Protein AF-A0A937YL19-F1 (afdb_monomer_lite)

pLDDT: mean 86.74, std 13.39, range [46.69, 95.38]

Radius of gyration: 12.89 Å; chains: 1; bounding box: 42×16×23 Å

Sequence (41 aa):
MGTHSTRYPAEVRERAVRLVLDHQGDYGSQWEAISSIAGKI

Foldseek 3Di:
DDPPPPDDPPVVVVVLVVQLVVCQVVDPHSVVSSVVSVVVD

Secondary structure (DSSP, 8-state):
------PPPHHHHHHHHHHHHHHTTSSSSHHHHHHHHHTT-

Structure (mmCIF, N/CA/C/O backbone):
data_AF-A0A937YL19-F1
#
_entry.id   AF-A0A937YL19-F1
#
loop_
_atom_site.group_PDB
_atom_site.id
_atom_site.type_symbol
_atom_site.label_atom_id
_atom_site.label_alt_id
_atom_site.label_comp_id
_atom_site.label_asym_id
_atom_site.label_entity_id
_atom_site.label_seq_id
_atom_site.pdbx_PDB_ins_code
_atom_site.Cartn_x
_atom_site.Cartn_y
_atom_site.Cartn_z
_atom_site.occupancy
_atom_site.B_iso_or_equiv
_atom_site.auth_seq_id
_atom_site.auth_comp_id
_atom_site.auth_asym_id
_atom_site.auth_atom_id
_atom_site.pdbx_PDB_model_num
ATOM 1 N N . MET A 1 1 ? 32.330 -6.298 -12.903 1.00 46.69 1 MET A N 1
ATOM 2 C CA . MET A 1 1 ? 31.377 -6.923 -11.962 1.00 46.69 1 MET A CA 1
ATOM 3 C C . MET A 1 1 ? 30.143 -6.033 -11.884 1.00 46.69 1 MET A C 1
ATOM 5 O O . MET A 1 1 ? 30.199 -5.003 -11.228 1.00 46.69 1 MET A O 1
ATOM 9 N N . GLY A 1 2 ? 29.082 -6.333 -12.635 1.00 50.78 2 GLY A N 1
ATOM 10 C CA . GLY A 1 2 ? 27.836 -5.564 -12.553 1.00 50.78 2 GLY A CA 1
ATOM 11 C C . GLY A 1 2 ? 27.043 -6.026 -11.337 1.00 50.78 2 GLY A C 1
ATOM 12 O O . GLY A 1 2 ? 26.674 -7.195 -11.261 1.00 50.78 2 GLY A O 1
ATOM 13 N N . THR A 1 3 ? 26.815 -5.148 -10.365 1.00 50.81 3 THR A N 1
ATOM 14 C CA . THR A 1 3 ? 25.905 -5.424 -9.255 1.00 50.81 3 THR A CA 1
ATOM 15 C C . THR A 1 3 ? 24.491 -5.460 -9.822 1.00 50.81 3 THR A C 1
ATOM 17 O O . THR A 1 3 ? 23.891 -4.422 -10.090 1.00 50.81 3 THR A O 1
ATOM 20 N N . HIS A 1 4 ? 23.967 -6.662 -10.069 1.00 59.78 4 HIS A N 1
ATOM 21 C CA . HIS A 1 4 ? 22.565 -6.847 -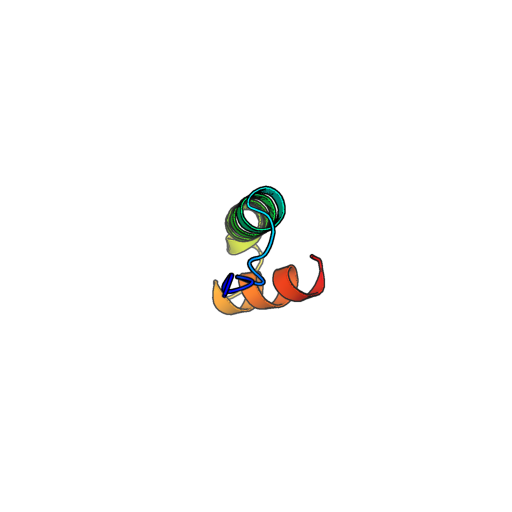10.431 1.00 59.78 4 HIS A CA 1
ATOM 22 C C . HIS A 1 4 ? 21.708 -6.327 -9.275 1.00 59.78 4 HIS A C 1
ATOM 24 O O . HIS A 1 4 ? 21.436 -7.028 -8.306 1.00 59.78 4 HIS A O 1
ATOM 30 N N . SER A 1 5 ? 21.322 -5.055 -9.350 1.00 62.00 5 SER A N 1
ATOM 31 C CA . SER A 1 5 ? 20.317 -4.494 -8.469 1.00 62.00 5 SER A CA 1
ATOM 32 C C . SER A 1 5 ? 19.000 -5.132 -8.893 1.00 62.00 5 SER A C 1
ATOM 34 O O . SER A 1 5 ? 18.385 -4.697 -9.863 1.00 62.00 5 SER A O 1
ATOM 36 N N . THR A 1 6 ? 18.590 -6.201 -8.207 1.00 66.44 6 THR A N 1
ATOM 37 C CA . THR A 1 6 ? 17.254 -6.813 -8.302 1.00 66.44 6 THR A CA 1
ATOM 38 C C . THR A 1 6 ? 16.216 -5.859 -7.713 1.00 66.44 6 THR A C 1
ATOM 40 O O . THR A 1 6 ? 15.545 -6.147 -6.725 1.00 66.44 6 THR A O 1
ATOM 43 N N . ARG A 1 7 ? 16.144 -4.649 -8.268 1.00 78.25 7 ARG A N 1
ATOM 44 C CA . ARG A 1 7 ? 15.122 -3.664 -7.950 1.00 78.25 7 ARG A CA 1
ATOM 45 C C . ARG A 1 7 ? 13.888 -4.001 -8.759 1.00 78.25 7 ARG A C 1
ATOM 47 O O . ARG A 1 7 ? 13.977 -4.276 -9.953 1.00 78.25 7 ARG A O 1
ATOM 54 N N . TYR A 1 8 ? 12.740 -3.915 -8.100 1.00 84.94 8 TYR A N 1
ATOM 55 C CA . TYR A 1 8 ? 11.467 -3.887 -8.796 1.00 84.94 8 TYR A CA 1
ATOM 56 C C . TYR A 1 8 ? 11.480 -2.777 -9.859 1.00 84.94 8 TYR A C 1
ATOM 58 O O . TYR A 1 8 ? 12.027 -1.695 -9.589 1.00 84.94 8 TYR A O 1
ATOM 66 N N . PRO A 1 9 ? 10.883 -3.019 -11.041 1.00 90.25 9 PRO A N 1
ATOM 67 C CA . PRO A 1 9 ? 10.714 -1.988 -12.055 1.00 90.25 9 PRO A CA 1
ATOM 68 C C . PRO A 1 9 ? 10.071 -0.731 -11.459 1.00 90.25 9 PRO A C 1
ATOM 70 O O . PRO A 1 9 ? 9.240 -0.821 -10.551 1.00 90.25 9 PRO A O 1
ATOM 73 N N . ALA A 1 10 ? 10.447 0.446 -11.965 1.00 90.19 10 ALA A N 1
ATOM 74 C CA . ALA A 1 10 ? 9.899 1.718 -11.486 1.00 90.19 10 ALA A CA 1
ATOM 75 C C . ALA A 1 10 ? 8.364 1.735 -11.560 1.00 90.19 10 ALA A C 1
ATOM 77 O O . ALA A 1 10 ? 7.712 2.103 -10.589 1.00 90.19 10 ALA A O 1
ATOM 78 N N . GLU A 1 11 ? 7.803 1.201 -12.646 1.00 91.69 11 GLU A N 1
ATOM 79 C CA . GLU A 1 11 ? 6.360 1.054 -12.843 1.00 91.69 11 GLU A CA 1
ATOM 80 C C . GLU A 1 11 ? 5.684 0.256 -11.717 1.00 91.69 11 GLU A C 1
ATOM 82 O O . GLU A 1 11 ? 4.656 0.675 -11.189 1.00 91.69 11 GLU A O 1
ATOM 87 N N . VAL A 1 12 ? 6.283 -0.865 -11.298 1.00 92.12 12 VAL A N 1
ATOM 88 C CA . VAL A 1 12 ? 5.745 -1.706 -10.216 1.00 92.12 12 VAL A CA 1
ATOM 89 C C . VAL A 1 12 ? 5.731 -0.932 -8.901 1.00 92.12 12 VAL A C 1
ATOM 91 O O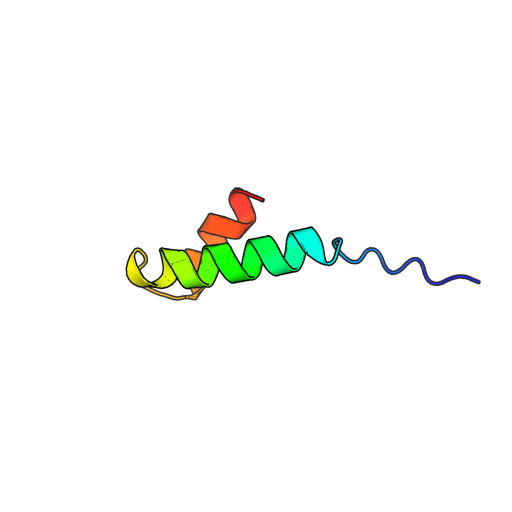 . VAL A 1 12 ? 4.738 -0.950 -8.176 1.00 92.12 12 VAL A O 1
ATOM 94 N N . ARG A 1 13 ? 6.806 -0.192 -8.608 1.00 91.12 13 ARG A N 1
ATOM 95 C CA . ARG A 1 13 ? 6.898 0.640 -7.401 1.00 91.12 13 ARG A CA 1
ATOM 96 C C . ARG A 1 13 ? 5.885 1.780 -7.413 1.00 91.12 13 ARG A C 1
ATOM 98 O O . ARG A 1 13 ? 5.219 2.010 -6.411 1.00 91.12 13 ARG A O 1
ATOM 105 N N . GLU A 1 14 ? 5.76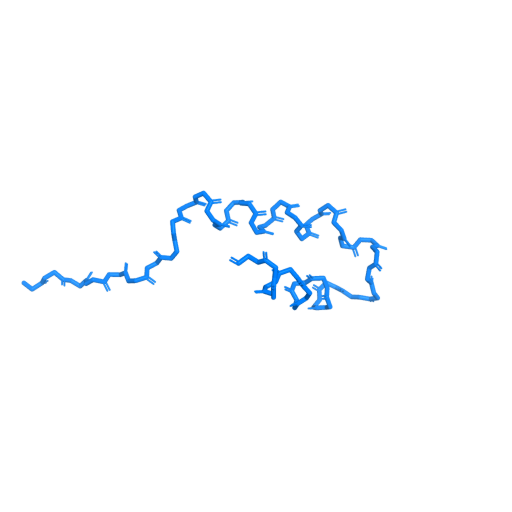6 2.490 -8.528 1.00 94.06 14 GLU A N 1
ATOM 106 C CA . GLU A 1 14 ? 4.826 3.603 -8.676 1.00 94.06 14 GLU A CA 1
ATOM 107 C C . GLU A 1 14 ? 3.376 3.130 -8.578 1.00 94.06 14 GLU A C 1
ATOM 109 O O . GLU A 1 14 ? 2.562 3.767 -7.907 1.00 94.06 14 GLU A O 1
ATOM 114 N N . ARG A 1 15 ? 3.062 1.980 -9.185 1.00 95.00 15 ARG A N 1
ATOM 115 C CA . ARG A 1 15 ? 1.755 1.336 -9.063 1.00 95.00 15 ARG A CA 1
ATOM 116 C C . ARG A 1 15 ? 1.468 0.925 -7.620 1.00 95.00 15 ARG A C 1
ATOM 118 O O . ARG A 1 15 ? 0.372 1.198 -7.140 1.00 95.00 15 ARG A O 1
ATOM 125 N N . ALA A 1 16 ? 2.438 0.332 -6.923 1.00 94.38 16 ALA A N 1
ATOM 126 C CA . ALA A 1 16 ? 2.295 -0.043 -5.518 1.00 94.38 16 ALA A CA 1
ATOM 127 C C . ALA A 1 16 ? 2.016 1.167 -4.623 1.00 94.38 16 ALA A C 1
ATOM 129 O O . ALA A 1 16 ? 1.058 1.155 -3.855 1.00 94.38 16 ALA A O 1
ATOM 130 N N . VAL A 1 17 ? 2.795 2.241 -4.775 1.00 94.12 17 VAL A N 1
ATOM 131 C CA . VAL A 1 17 ? 2.602 3.480 -4.008 1.00 94.12 17 VAL A CA 1
ATOM 132 C C . VAL A 1 17 ? 1.232 4.092 -4.291 1.00 94.12 17 VAL A C 1
ATOM 134 O O . VAL A 1 17 ? 0.530 4.468 -3.356 1.00 94.12 17 VAL A O 1
ATOM 137 N N . ARG A 1 18 ? 0.815 4.152 -5.561 1.00 95.38 18 ARG A N 1
ATOM 138 C CA . ARG A 1 18 ? -0.495 4.696 -5.935 1.00 95.38 18 ARG A CA 1
ATOM 139 C C . ARG A 1 18 ? -1.637 3.904 -5.312 1.00 95.38 18 ARG A C 1
ATOM 141 O O . ARG A 1 18 ? -2.531 4.509 -4.738 1.00 95.38 18 ARG A O 1
ATOM 148 N N . LEU A 1 19 ? -1.579 2.575 -5.381 1.00 94.75 19 LEU A N 1
ATOM 149 C CA . LEU A 1 19 ? -2.607 1.714 -4.798 1.00 94.75 19 LEU A CA 1
ATOM 150 C C . LEU A 1 19 ? -2.705 1.892 -3.279 1.00 94.75 19 LEU A C 1
ATOM 152 O O . LEU A 1 19 ? -3.816 1.922 -2.754 1.00 94.75 19 LEU A O 1
ATOM 156 N N . VAL A 1 20 ? -1.571 2.044 -2.582 1.00 94.62 20 VAL A N 1
ATOM 157 C CA . VAL A 1 20 ? -1.555 2.258 -1.124 1.00 94.62 20 VAL A CA 1
ATOM 158 C C . VAL A 1 20 ? -2.221 3.575 -0.770 1.00 94.62 20 VAL A C 1
ATOM 160 O O . VAL A 1 20 ? -3.054 3.602 0.126 1.00 94.62 20 VAL A O 1
ATOM 163 N N . LEU A 1 21 ? -1.892 4.650 -1.485 1.00 94.62 21 LEU A N 1
ATOM 164 C CA . LEU A 1 21 ? -2.476 5.966 -1.231 1.00 94.62 21 LEU A CA 1
ATOM 165 C C . LEU A 1 21 ? -3.978 6.009 -1.516 1.00 94.62 21 LEU A C 1
ATOM 167 O O . LEU A 1 21 ? -4.701 6.691 -0.795 1.00 94.62 21 LEU A O 1
ATOM 171 N N . ASP A 1 22 ? -4.424 5.280 -2.536 1.00 94.75 22 ASP A N 1
ATOM 172 C CA . ASP A 1 22 ? -5.827 5.209 -2.943 1.00 94.75 22 ASP A CA 1
ATOM 173 C C . ASP A 1 22 ? -6.682 4.461 -1.907 1.00 94.75 22 ASP A C 1
ATOM 175 O O . ASP A 1 22 ? -7.758 4.922 -1.546 1.00 94.75 22 ASP A O 1
ATOM 179 N N . HIS A 1 23 ? -6.161 3.364 -1.344 1.00 91.69 23 HIS A N 1
ATOM 180 C CA . HIS A 1 23 ? -6.913 2.519 -0.407 1.00 91.69 23 HIS A CA 1
ATOM 181 C C . HIS A 1 23 ? -6.553 2.753 1.0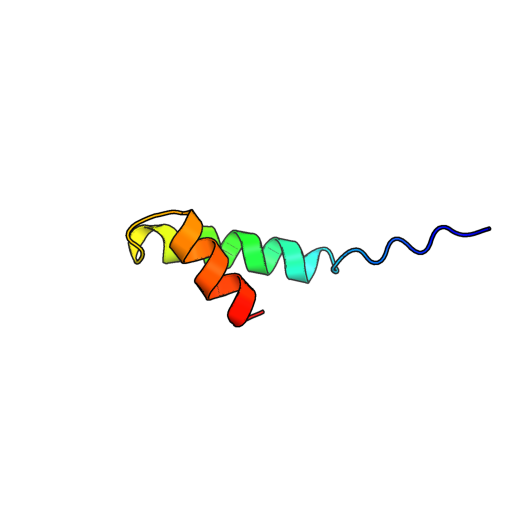67 1.00 91.69 23 HIS A C 1
ATOM 183 O O . HIS A 1 23 ? -7.062 2.049 1.931 1.00 91.69 23 HIS A O 1
ATOM 189 N N . GLN A 1 24 ? -5.675 3.705 1.410 1.00 90.56 24 GLN A N 1
ATOM 190 C CA . GLN A 1 24 ? -5.237 3.898 2.805 1.00 90.56 24 GLN A CA 1
ATOM 191 C C . GLN A 1 24 ? -6.387 4.218 3.774 1.00 90.56 24 GLN A C 1
ATOM 193 O O . GLN A 1 24 ? -6.246 3.962 4.965 1.00 90.56 24 GLN A O 1
ATOM 198 N N . GLY A 1 25 ? -7.496 4.781 3.277 1.00 92.38 25 GLY A N 1
ATOM 199 C CA . GLY A 1 25 ? -8.692 5.081 4.071 1.00 92.38 25 GLY A CA 1
ATOM 200 C C . GLY A 1 25 ? -9.589 3.868 4.340 1.00 92.38 25 GLY A C 1
ATOM 201 O O . GLY A 1 25 ? -10.427 3.932 5.234 1.00 92.38 25 GLY A O 1
ATOM 202 N N . ASP A 1 26 ? -9.389 2.769 3.607 1.00 93.62 26 ASP A N 1
ATOM 203 C CA . ASP A 1 26 ? -10.179 1.538 3.733 1.00 93.62 26 ASP A CA 1
ATOM 204 C C . ASP A 1 26 ? -9.620 0.583 4.801 1.00 93.62 26 ASP A C 1
ATOM 206 O O . ASP A 1 26 ? -10.271 -0.398 5.164 1.00 93.62 26 ASP A O 1
ATOM 210 N N . TYR A 1 27 ? -8.410 0.849 5.304 1.00 93.44 27 TYR A N 1
ATOM 211 C CA . TYR A 1 27 ? -7.737 0.035 6.317 1.00 93.44 27 TYR A CA 1
ATOM 212 C C . TYR A 1 27 ? -7.572 0.809 7.628 1.00 93.44 27 TYR A C 1
ATOM 214 O O . TYR A 1 27 ? -7.475 2.035 7.641 1.00 93.44 27 TYR A O 1
ATOM 222 N N . GLY A 1 28 ? -7.485 0.087 8.749 1.00 91.88 28 GLY A N 1
ATOM 223 C CA . GLY A 1 28 ? -7.311 0.677 10.079 1.00 91.88 28 GLY A CA 1
ATOM 224 C C . GLY A 1 28 ? -5.928 1.296 10.298 1.00 91.88 28 GLY A C 1
ATOM 225 O O . GLY A 1 28 ? -5.720 2.031 11.263 1.00 91.88 28 GLY A O 1
ATOM 226 N N . SER A 1 29 ? -4.971 1.024 9.407 1.00 93.56 29 SER A N 1
ATOM 227 C CA . SER A 1 29 ? -3.648 1.645 9.406 1.00 93.56 29 SER A CA 1
ATOM 228 C C . SER A 1 29 ? -2.985 1.612 8.026 1.00 93.56 29 SER A C 1
ATOM 230 O O . SER A 1 29 ? -3.278 0.760 7.185 1.00 93.56 29 SER A O 1
ATOM 232 N N . GLN A 1 30 ? -1.989 2.480 7.817 1.00 91.56 30 GLN A N 1
ATOM 233 C CA . GLN A 1 30 ? -1.144 2.424 6.616 1.00 91.56 30 GLN A CA 1
ATOM 234 C C . GLN A 1 30 ? -0.399 1.089 6.485 1.00 91.56 30 GLN A C 1
ATOM 236 O O . GLN A 1 30 ? -0.192 0.608 5.374 1.00 91.56 30 GLN A O 1
ATOM 241 N N . TRP A 1 31 ? -0.017 0.465 7.602 1.00 93.44 31 TRP A N 1
ATOM 242 C CA . TRP A 1 31 ? 0.648 -0.838 7.588 1.00 93.44 31 TRP A CA 1
ATOM 243 C C . TRP A 1 31 ? -0.252 -1.948 7.030 1.00 93.44 31 TRP A C 1
ATOM 245 O O . TRP A 1 31 ? 0.202 -2.778 6.239 1.00 93.44 31 TRP A O 1
ATOM 255 N N . GLU A 1 32 ? -1.536 -1.939 7.393 1.00 94.31 32 GLU 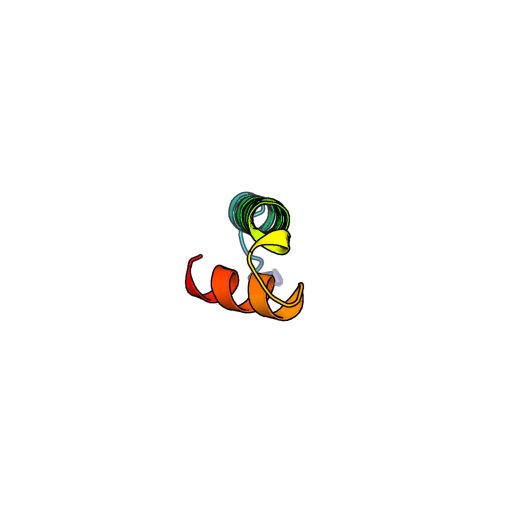A N 1
ATOM 256 C CA . GLU A 1 32 ? -2.530 -2.866 6.843 1.00 94.31 32 GLU A CA 1
ATOM 257 C C . GLU A 1 32 ? -2.744 -2.646 5.343 1.00 94.31 32 GLU A C 1
ATOM 259 O O . GLU A 1 32 ? -2.739 -3.615 4.580 1.00 94.31 32 GLU A O 1
ATOM 264 N N . ALA A 1 33 ? -2.838 -1.386 4.902 1.00 94.44 33 ALA A N 1
ATOM 265 C CA . ALA A 1 33 ? -2.955 -1.051 3.484 1.00 94.44 33 ALA A CA 1
ATOM 266 C C . ALA A 1 33 ? -1.751 -1.562 2.675 1.00 94.44 33 ALA A C 1
ATOM 268 O O . ALA A 1 33 ? -1.916 -2.231 1.652 1.00 94.44 33 ALA A O 1
ATOM 269 N N . ILE A 1 34 ? -0.534 -1.310 3.169 1.00 94.06 34 ILE A N 1
ATOM 270 C CA . ILE A 1 34 ? 0.714 -1.765 2.541 1.00 94.06 34 ILE A CA 1
ATOM 271 C C . ILE A 1 34 ? 0.762 -3.293 2.471 1.00 94.06 34 ILE A C 1
ATOM 273 O O . ILE A 1 34 ? 1.039 -3.841 1.406 1.00 94.06 34 ILE A O 1
ATOM 277 N N . SER A 1 35 ? 0.460 -3.985 3.570 1.00 94.69 35 SER A N 1
ATOM 278 C CA . SER A 1 35 ? 0.510 -5.452 3.632 1.00 94.69 35 SER A CA 1
ATOM 279 C C . SER A 1 35 ? -0.515 -6.101 2.699 1.00 94.69 35 SER A C 1
ATOM 281 O O . SER A 1 35 ? -0.199 -7.060 1.997 1.00 94.69 35 SER A O 1
ATOM 283 N N . SER A 1 36 ? -1.730 -5.548 2.637 1.00 93.81 36 SER A N 1
ATOM 284 C CA . SER A 1 36 ? -2.780 -6.025 1.733 1.00 93.81 36 SER A CA 1
ATOM 285 C C . SER A 1 36 ? -2.402 -5.849 0.261 1.00 93.81 36 SER A C 1
ATOM 287 O O . SER A 1 36 ? -2.683 -6.719 -0.562 1.00 93.81 36 SER A O 1
ATOM 289 N N . ILE A 1 37 ? -1.757 -4.733 -0.087 1.00 93.06 37 ILE A N 1
ATOM 290 C CA . ILE A 1 37 ? -1.364 -4.428 -1.468 1.00 93.06 37 ILE A CA 1
ATOM 291 C C . ILE A 1 37 ? -0.111 -5.192 -1.883 1.00 93.06 37 ILE A C 1
ATOM 293 O O . ILE A 1 37 ? -0.041 -5.645 -3.022 1.00 93.06 37 ILE A O 1
ATOM 297 N N . ALA A 1 38 ? 0.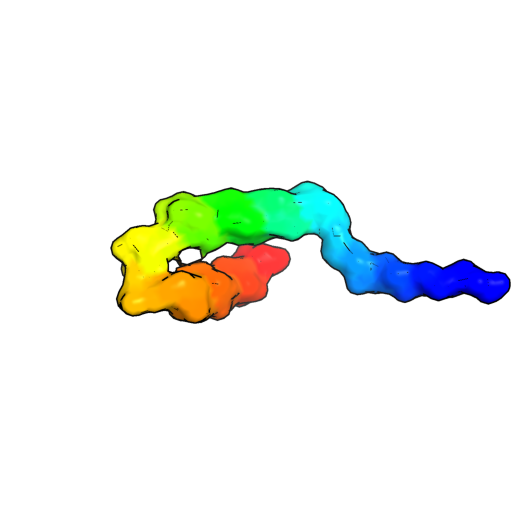832 -5.417 -0.968 1.00 92.06 38 ALA A N 1
ATOM 298 C CA . ALA A 1 38 ? 2.002 -6.255 -1.219 1.00 92.06 38 ALA A CA 1
ATOM 299 C C . ALA A 1 38 ? 1.628 -7.700 -1.597 1.00 92.06 38 ALA A C 1
ATOM 301 O O . ALA A 1 38 ? 2.373 -8.343 -2.321 1.00 92.06 38 ALA A O 1
ATOM 302 N N . GLY A 1 39 ? 0.474 -8.206 -1.148 1.00 90.00 39 GLY A N 1
ATOM 303 C CA . GLY A 1 39 ? -0.047 -9.510 -1.574 1.00 90.00 39 GLY A CA 1
ATOM 304 C C . GLY A 1 39 ? -0.770 -9.510 -2.929 1.00 90.00 39 GLY A C 1
ATOM 305 O O . GLY A 1 39 ? -1.143 -10.577 -3.410 1.00 90.00 39 GLY A O 1
ATOM 306 N N . LYS A 1 40 ? -1.015 -8.336 -3.527 1.00 87.50 40 LYS A N 1
ATOM 307 C CA . LYS A 1 40 ? -1.794 -8.157 -4.771 1.00 87.50 40 LYS A CA 1
ATOM 308 C C . LYS A 1 40 ? -0.935 -7.770 -5.982 1.00 87.50 40 LYS A C 1
ATOM 310 O O . LYS A 1 40 ? -1.451 -7.789 -7.100 1.00 87.50 40 LYS A O 1
ATOM 315 N N . ILE A 1 41 ? 0.314 -7.362 -5.760 1.00 83.56 41 ILE A N 1
ATOM 316 C CA . ILE A 1 41 ? 1.285 -6.928 -6.780 1.00 83.56 41 ILE A CA 1
ATOM 317 C C . ILE A 1 41 ? 2.403 -7.954 -6.858 1.00 83.56 41 ILE A C 1
ATOM 319 O O . ILE A 1 41 ? 2.792 -8.280 -7.999 1.00 83.56 41 ILE A O 1
#